Protein AF-A0A2S9FTH8-F1 (afdb_monomer)

pLDDT: mean 85.7, std 14.19, range [55.56, 98.31]

Solvent-accessible surface area (backbone atoms only — not comparable to full-atom values): 4972 Å² total; per-residue (Å²): 132,61,53,73,63,53,25,65,71,33,80,59,36,22,50,49,50,51,51,45,71,75,45,54,38,55,92,77,43,65,55,59,49,13,63,73,72,72,51,52,48,66,57,41,45,49,50,23,23,78,39,71,73,47,45,67,68,60,48,50,54,54,50,30,51,50,53,41,52,51,46,56,71,73,37,86,83,63,52,74,68,58,45,31,54,66,32,48,98

Nearest PDB structures (foldseek):
  2k9s-assembly1_A  TM=8.381E-01  e=6.187E-03  Escherichia coli K-12
  3lsg-assembly3_E  TM=9.116E-01  e=2.337E-02  Fusobacterium nucleatum subsp. nucleatum
  3w6v-assembly1_A  TM=8.930E-01  e=2.610E-02  Streptomyces griseus
  7r3w-assembly4_D  TM=7.865E-01  e=1.101E-01  Salmonella enterica subsp. enterica serovar Typhimurium
  7r3w-assembly3_C  TM=7.955E-01  e=1.535E-01  Salmonella enterica subsp. enterica serovar Typhimurium

Mean predicted aligned error: 7.1 Å

Radius of gyration: 14.2 Å; Cα contacts (8 Å, |Δi|>4): 88; chains: 1; bounding box: 34×16×42 Å

Structure (mmCIF, N/CA/C/O backbone):
data_AF-A0A2S9FTH8-F1
#
_entry.id   AF-A0A2S9FTH8-F1
#
loop_
_atom_site.group_PDB
_atom_site.id
_atom_site.type_symbol
_atom_site.label_atom_id
_atom_site.label_alt_id
_atom_site.label_comp_id
_atom_site.label_asym_id
_atom_site.label_entity_id
_atom_site.label_seq_id
_atom_site.pdbx_PDB_ins_code
_atom_site.Cartn_x
_atom_site.Cartn_y
_atom_site.Cartn_z
_atom_site.occupancy
_atom_site.B_iso_or_equiv
_atom_site.auth_seq_id
_atom_site.auth_comp_id
_atom_site.auth_asym_id
_atom_site.auth_atom_id
_atom_site.pdbx_PDB_model_num
ATOM 1 N N . PRO A 1 1 ? 9.313 -1.945 20.692 1.00 57.97 1 PRO A N 1
ATOM 2 C CA . PRO A 1 1 ? 9.632 -2.510 19.356 1.00 57.97 1 PRO A CA 1
ATOM 3 C C . PRO A 1 1 ? 9.674 -1.395 18.301 1.00 57.97 1 PRO A C 1
ATOM 5 O O . PRO A 1 1 ? 8.945 -0.422 18.472 1.00 57.97 1 PRO A O 1
ATOM 8 N N . PRO A 1 2 ? 10.502 -1.501 17.251 1.00 68.38 2 PRO A N 1
ATOM 9 C CA . PRO A 1 2 ? 10.531 -0.514 16.172 1.00 68.38 2 PRO A CA 1
ATOM 10 C C . PRO A 1 2 ? 9.199 -0.452 15.405 1.00 68.38 2 PRO A C 1
ATOM 12 O O . PRO A 1 2 ? 8.548 -1.483 15.227 1.00 68.38 2 PRO A O 1
ATOM 15 N N . ALA A 1 3 ? 8.815 0.728 14.906 1.00 66.75 3 ALA A N 1
ATOM 16 C CA . ALA A 1 3 ? 7.555 0.932 14.177 1.00 66.75 3 ALA A CA 1
ATOM 17 C C . ALA A 1 3 ? 7.419 0.019 12.941 1.00 66.75 3 ALA A C 1
ATOM 19 O O . ALA A 1 3 ? 6.363 -0.568 12.715 1.00 66.7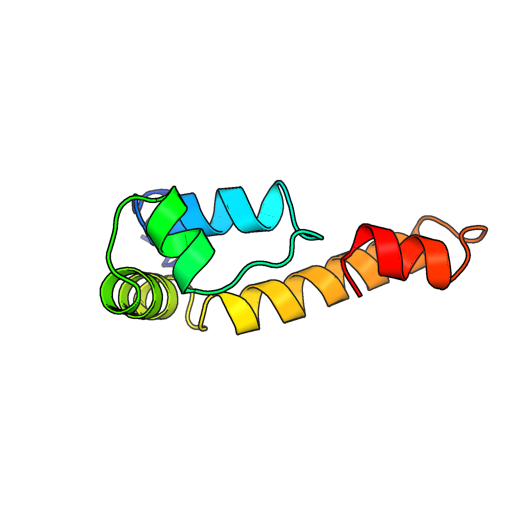5 3 ALA A O 1
ATOM 20 N N . TRP A 1 4 ? 8.523 -0.216 12.221 1.00 66.44 4 TRP A N 1
ATOM 21 C CA . TRP A 1 4 ? 8.570 -1.115 11.061 1.00 66.44 4 TRP A CA 1
ATOM 22 C C . TRP A 1 4 ? 8.236 -2.580 11.401 1.00 66.44 4 TRP A C 1
ATOM 24 O O . TRP A 1 4 ? 7.675 -3.298 10.576 1.00 66.44 4 TRP A O 1
ATOM 34 N N . TRP A 1 5 ? 8.527 -3.027 12.628 1.00 64.94 5 TRP A N 1
ATOM 35 C CA . TRP A 1 5 ? 8.191 -4.376 13.101 1.00 64.94 5 TRP A CA 1
ATOM 36 C C . TRP A 1 5 ? 6.715 -4.490 13.499 1.00 64.94 5 TRP A C 1
ATOM 38 O O . TRP A 1 5 ? 6.090 -5.533 13.314 1.00 64.94 5 TRP A O 1
ATOM 48 N N . ALA A 1 6 ? 6.147 -3.417 14.053 1.00 67.19 6 ALA A N 1
ATOM 49 C CA . ALA A 1 6 ? 4.730 -3.361 14.400 1.00 67.19 6 ALA A CA 1
ATOM 50 C C . ALA A 1 6 ? 3.845 -3.331 13.143 1.00 67.19 6 ALA A C 1
ATOM 52 O O . ALA A 1 6 ? 2.847 -4.045 13.098 1.00 67.19 6 ALA A O 1
ATOM 53 N N . ALA A 1 7 ? 4.253 -2.590 12.107 1.00 68.75 7 ALA A N 1
ATOM 54 C CA . ALA A 1 7 ? 3.540 -2.513 10.833 1.00 68.75 7 ALA A CA 1
ATOM 55 C C . ALA A 1 7 ? 3.398 -3.882 10.144 1.00 68.75 7 ALA A C 1
ATOM 57 O O . ALA A 1 7 ? 2.311 -4.223 9.695 1.00 68.75 7 ALA A O 1
ATOM 58 N N . GLN A 1 8 ? 4.457 -4.703 10.123 1.00 71.38 8 GLN A N 1
ATOM 59 C CA . GLN A 1 8 ? 4.407 -6.037 9.501 1.00 71.38 8 GLN A CA 1
ATOM 60 C C . GLN A 1 8 ? 3.514 -7.047 10.237 1.00 71.38 8 GLN A C 1
ATOM 62 O O . GLN A 1 8 ? 3.113 -8.046 9.647 1.00 71.38 8 GLN A O 1
ATOM 67 N N . ARG A 1 9 ? 3.216 -6.821 11.522 1.00 82.06 9 ARG A N 1
ATOM 68 C CA . ARG A 1 9 ? 2.356 -7.706 12.326 1.00 82.06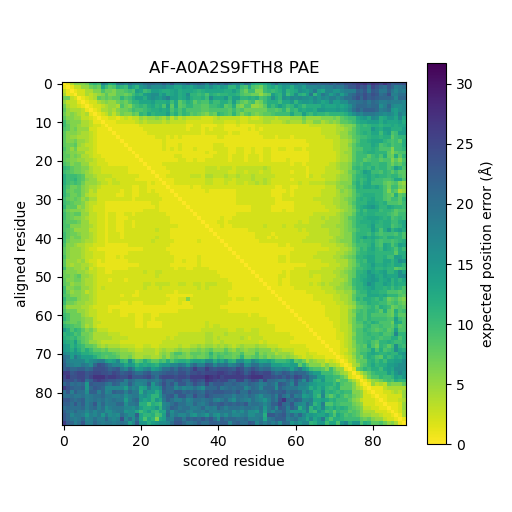 9 ARG A CA 1
ATOM 69 C C . ARG A 1 9 ? 0.927 -7.185 12.479 1.00 82.06 9 ARG A C 1
ATOM 71 O O . ARG A 1 9 ? 0.093 -7.908 13.018 1.00 82.06 9 ARG A O 1
ATOM 78 N N . ASP A 1 10 ? 0.653 -5.953 12.053 1.00 91.81 10 ASP A N 1
ATOM 79 C CA . ASP A 1 10 ? -0.696 -5.393 12.059 1.00 91.81 10 ASP A CA 1
ATOM 80 C C . ASP A 1 10 ? -1.489 -5.966 10.871 1.00 91.81 10 ASP A C 1
ATOM 82 O O . ASP A 1 10 ? -1.025 -5.872 9.734 1.00 91.81 10 ASP A O 1
ATOM 86 N N . PRO A 1 11 ? -2.679 -6.547 11.102 1.00 92.12 11 PRO A N 1
ATOM 87 C CA . PRO A 1 11 ? -3.450 -7.216 10.053 1.00 92.12 11 PRO A CA 1
ATOM 88 C C . PRO A 1 11 ? -4.017 -6.252 9.003 1.00 92.12 11 PRO A C 1
ATOM 90 O O . PRO A 1 11 ? -4.514 -6.697 7.979 1.00 92.12 11 PRO A O 1
ATOM 93 N N . VAL A 1 12 ? -3.976 -4.936 9.234 1.00 95.50 12 VAL A N 1
ATOM 94 C CA . VAL A 1 12 ? -4.444 -3.944 8.260 1.00 95.50 12 VAL A CA 1
ATOM 95 C C . VAL A 1 12 ? -3.262 -3.366 7.492 1.00 95.50 12 VAL A C 1
ATOM 97 O O . VAL A 1 12 ? -3.219 -3.443 6.265 1.00 95.50 12 VAL A O 1
ATOM 100 N N . ALA A 1 13 ? -2.287 -2.793 8.198 1.00 95.50 13 ALA A N 1
ATOM 101 C CA . ALA A 1 13 ? -1.129 -2.171 7.563 1.00 95.50 13 ALA A CA 1
ATOM 102 C C . ALA A 1 13 ? -0.206 -3.211 6.907 1.00 95.50 13 ALA A C 1
ATOM 104 O O . ALA A 1 13 ? 0.256 -2.997 5.787 1.00 95.50 13 ALA A O 1
ATOM 105 N N . GLY A 1 14 ? 0.019 -4.350 7.566 1.00 95.12 14 GLY A N 1
ATOM 106 C CA . GLY A 1 14 ? 0.838 -5.441 7.044 1.00 95.12 14 GLY A CA 1
ATOM 107 C C . GLY A 1 14 ? 0.227 -6.085 5.802 1.00 95.12 14 GLY A C 1
ATOM 108 O O . GLY A 1 14 ? 0.933 -6.334 4.827 1.00 95.12 14 GLY A O 1
ATOM 109 N N . ASP A 1 15 ? -1.088 -6.296 5.785 1.00 96.69 15 ASP A N 1
ATOM 110 C CA . ASP A 1 15 ? -1.785 -6.890 4.638 1.00 96.69 15 ASP A CA 1
ATOM 111 C C . ASP A 1 15 ? -1.777 -5.950 3.432 1.00 96.69 15 ASP A C 1
ATOM 113 O O . ASP A 1 15 ? -1.503 -6.383 2.312 1.00 96.69 15 ASP A O 1
ATOM 117 N N . ALA A 1 16 ? -1.969 -4.649 3.663 1.00 96.62 16 ALA A N 1
ATOM 118 C CA . ALA A 1 16 ? -1.835 -3.637 2.621 1.00 96.62 16 ALA A CA 1
ATOM 119 C C . ALA A 1 16 ? -0.415 -3.584 2.037 1.00 96.62 16 ALA A C 1
ATOM 121 O O . ALA A 1 16 ? -0.267 -3.535 0.817 1.00 96.62 16 ALA A O 1
ATOM 122 N N . LEU A 1 17 ? 0.622 -3.634 2.883 1.00 96.25 17 LEU A N 1
ATOM 123 C CA . LEU A 1 17 ? 2.017 -3.695 2.431 1.00 96.25 17 LEU A CA 1
ATOM 124 C C . LEU A 1 17 ? 2.266 -4.932 1.561 1.00 96.25 17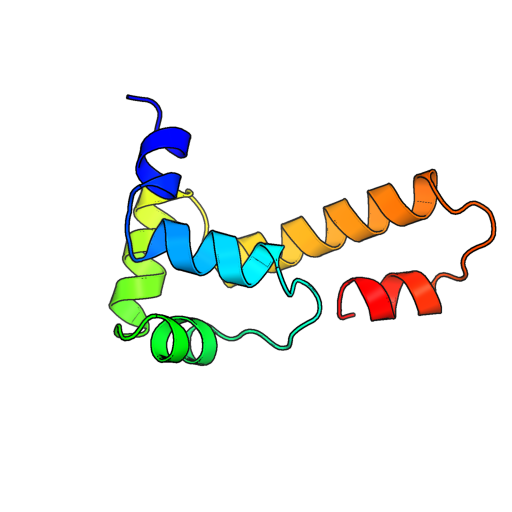 LEU A C 1
ATOM 126 O O . LEU A 1 17 ? 2.833 -4.807 0.478 1.00 96.25 17 LEU A O 1
ATOM 130 N N . ARG A 1 18 ? 1.781 -6.107 1.986 1.00 95.25 18 ARG A N 1
ATOM 131 C CA . ARG A 1 18 ? 1.916 -7.353 1.216 1.00 95.25 18 ARG A CA 1
ATOM 132 C C . ARG A 1 18 ? 1.253 -7.263 -0.157 1.00 95.25 18 ARG A C 1
ATOM 134 O O . ARG A 1 18 ? 1.871 -7.663 -1.137 1.00 95.25 18 ARG A O 1
ATOM 141 N N . LEU A 1 19 ? 0.038 -6.719 -0.245 1.00 96.44 19 LEU A N 1
ATOM 142 C CA . LEU A 1 19 ? -0.661 -6.531 -1.526 1.00 96.44 19 LEU A CA 1
ATOM 143 C C . LEU A 1 19 ? 0.081 -5.552 -2.447 1.00 96.44 19 LEU A C 1
ATOM 145 O O . LEU A 1 19 ? 0.273 -5.837 -3.627 1.00 96.44 19 LEU A O 1
ATOM 149 N N . ILE A 1 20 ? 0.541 -4.425 -1.898 1.00 95.56 20 ILE A N 1
ATOM 150 C CA . ILE A 1 20 ? 1.301 -3.408 -2.638 1.00 95.56 20 ILE A CA 1
ATOM 151 C C . ILE A 1 20 ? 2.610 -3.982 -3.192 1.00 95.56 20 ILE A C 1
ATOM 153 O O . ILE A 1 20 ? 2.971 -3.694 -4.331 1.00 95.56 20 ILE A O 1
ATOM 157 N N . HIS A 1 21 ? 3.331 -4.779 -2.403 1.00 94.25 21 HIS A N 1
ATOM 158 C CA . HIS A 1 21 ? 4.596 -5.380 -2.834 1.00 94.25 21 HIS A CA 1
ATOM 159 C C . HIS A 1 21 ? 4.409 -6.544 -3.802 1.00 94.25 21 HIS A C 1
ATOM 161 O O . HIS A 1 21 ? 5.245 -6.716 -4.682 1.00 94.25 21 HIS A O 1
ATOM 167 N N . ALA A 1 22 ? 3.335 -7.324 -3.657 1.00 93.75 22 ALA A N 1
ATOM 168 C CA . ALA A 1 22 ? 3.036 -8.439 -4.552 1.00 93.75 22 ALA A CA 1
ATOM 169 C C . ALA A 1 22 ? 2.603 -7.960 -5.945 1.00 93.75 22 ALA A C 1
ATOM 171 O O . ALA A 1 22 ? 3.011 -8.536 -6.950 1.00 93.75 22 ALA A O 1
ATOM 172 N N . GLU A 1 23 ? 1.798 -6.897 -6.009 1.00 92.81 23 GLU A N 1
ATOM 173 C CA . GLU A 1 23 ? 1.237 -6.378 -7.258 1.00 92.81 23 GLU A CA 1
ATOM 174 C C . GLU A 1 23 ? 1.472 -4.863 -7.375 1.00 92.81 23 GLU A C 1
ATOM 176 O O . GLU A 1 23 ? 0.515 -4.078 -7.381 1.00 92.81 23 GLU A O 1
ATOM 181 N N . PRO A 1 24 ? 2.738 -4.409 -7.478 1.00 92.12 24 PRO A N 1
ATOM 182 C CA . PRO A 1 24 ? 3.055 -2.986 -7.497 1.00 92.12 24 PRO A CA 1
ATOM 183 C C . PRO A 1 24 ? 2.459 -2.282 -8.716 1.00 92.12 24 PRO A C 1
ATOM 185 O O . PRO A 1 24 ? 2.116 -1.111 -8.610 1.00 92.12 24 PRO A O 1
ATOM 188 N N . ALA A 1 25 ? 2.260 -2.976 -9.842 1.00 90.06 25 ALA A N 1
ATOM 189 C CA . ALA A 1 25 ? 1.687 -2.406 -11.063 1.00 90.06 25 ALA A CA 1
ATOM 190 C C . ALA A 1 25 ? 0.148 -2.298 -11.063 1.00 90.06 25 ALA A C 1
ATOM 192 O O . ALA A 1 25 ? -0.413 -1.605 -11.912 1.00 90.06 25 ALA A O 1
ATOM 193 N N . ALA A 1 26 ? -0.555 -2.947 -10.127 1.00 91.50 26 ALA A N 1
ATOM 194 C CA . ALA A 1 26 ? -2.018 -2.928 -10.102 1.00 91.50 26 ALA A CA 1
ATOM 195 C C . ALA A 1 26 ? -2.569 -1.520 -9.813 1.00 91.50 26 ALA A C 1
ATOM 197 O O . ALA A 1 26 ? -1.958 -0.730 -9.095 1.00 91.50 26 ALA A O 1
ATOM 198 N N . ALA A 1 27 ? -3.747 -1.189 -10.348 1.00 92.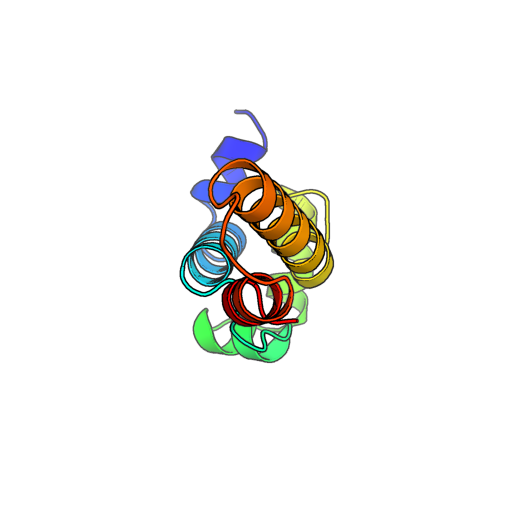62 27 ALA A N 1
ATOM 199 C CA . ALA A 1 27 ? -4.392 0.119 -10.180 1.00 92.62 27 ALA A CA 1
ATOM 200 C C . ALA A 1 27 ? -5.014 0.293 -8.777 1.00 92.62 27 ALA A C 1
ATOM 202 O O . ALA A 1 27 ? -6.222 0.487 -8.623 1.00 92.62 27 ALA A O 1
ATOM 203 N N . TRP A 1 28 ? -4.190 0.183 -7.734 1.00 97.06 28 TRP A N 1
ATOM 204 C CA . TRP A 1 28 ? -4.636 0.260 -6.352 1.00 97.06 28 TRP A CA 1
ATOM 205 C C . TRP A 1 28 ? -5.252 1.619 -6.028 1.00 97.06 28 TRP A C 1
ATOM 207 O O . TRP A 1 28 ? -4.682 2.680 -6.274 1.00 97.06 28 TRP A O 1
ATOM 217 N N . THR A 1 29 ? -6.410 1.562 -5.378 1.00 97.12 29 THR A N 1
ATOM 218 C CA . THR A 1 29 ? -7.010 2.688 -4.664 1.00 97.12 29 THR A CA 1
ATOM 219 C C . THR A 1 29 ? -7.111 2.330 -3.186 1.00 97.12 29 THR A C 1
ATOM 221 O O . THR A 1 29 ? -7.072 1.155 -2.817 1.00 97.12 29 THR A O 1
ATOM 224 N N . VAL A 1 30 ? -7.311 3.329 -2.319 1.00 96.88 30 VAL A N 1
ATOM 225 C CA . VAL A 1 30 ? -7.586 3.063 -0.895 1.00 96.88 30 VAL A CA 1
ATOM 226 C C . VAL A 1 30 ? -8.836 2.188 -0.731 1.00 96.88 30 VAL A C 1
ATOM 228 O O . VAL A 1 30 ? -8.868 1.359 0.169 1.00 96.88 30 VAL A O 1
ATOM 231 N N . SER A 1 31 ? -9.840 2.333 -1.608 1.00 97.62 31 SER A N 1
ATOM 232 C CA . SER A 1 31 ? -11.020 1.456 -1.605 1.00 97.62 31 SER A CA 1
ATOM 233 C C . SER A 1 31 ? -10.648 0.023 -1.938 1.00 97.62 31 SER A C 1
ATOM 235 O O . SER A 1 31 ? -10.886 -0.851 -1.123 1.00 97.62 31 SER A O 1
ATOM 237 N N . ALA A 1 32 ? -9.981 -0.204 -3.070 1.00 97.88 32 ALA A N 1
ATOM 238 C CA . ALA A 1 32 ? -9.651 -1.551 -3.525 1.00 97.88 32 ALA A CA 1
ATOM 239 C C . ALA A 1 32 ? -8.783 -2.318 -2.512 1.00 97.88 32 ALA A C 1
ATOM 241 O O . ALA A 1 32 ? -9.001 -3.506 -2.286 1.00 97.88 32 ALA A O 1
ATOM 242 N N . LEU A 1 33 ? -7.837 -1.635 -1.859 1.00 97.69 33 LEU A N 1
ATOM 243 C CA . LEU A 1 33 ? -7.048 -2.224 -0.775 1.00 97.69 33 LEU A CA 1
ATOM 244 C C . LEU A 1 33 ? -7.920 -2.546 0.447 1.00 97.69 33 LEU A C 1
ATOM 246 O O . LEU A 1 33 ? -7.838 -3.643 0.989 1.00 97.69 33 LEU A O 1
ATOM 250 N N . ALA A 1 34 ? -8.767 -1.608 0.875 1.00 97.62 34 ALA A N 1
ATOM 251 C CA . ALA A 1 34 ? -9.642 -1.793 2.030 1.00 97.62 34 ALA A CA 1
ATOM 252 C C . ALA A 1 34 ? -10.648 -2.936 1.809 1.00 97.62 34 ALA A C 1
ATOM 254 O O . ALA A 1 34 ? -10.823 -3.774 2.693 1.00 97.62 34 ALA A O 1
ATOM 255 N N . ASP A 1 35 ? -11.215 -3.023 0.605 1.00 97.94 35 ASP A N 1
ATOM 256 C CA . ASP A 1 35 ? -12.134 -4.078 0.180 1.00 97.94 35 ASP A CA 1
ATOM 257 C C . ASP A 1 35 ? -11.438 -5.448 0.181 1.00 97.94 35 ASP A C 1
ATOM 259 O O . ASP A 1 35 ? -12.007 -6.437 0.641 1.00 97.94 35 ASP A O 1
ATOM 263 N N . ARG A 1 36 ? -10.174 -5.512 -0.265 1.00 96.56 36 ARG A N 1
ATOM 264 C CA . ARG A 1 36 ? -9.386 -6.755 -0.273 1.00 96.56 36 ARG A CA 1
ATOM 265 C C . ARG A 1 36 ? -9.020 -7.243 1.131 1.00 96.56 36 ARG A C 1
ATOM 267 O O . ARG A 1 36 ? -8.942 -8.450 1.340 1.00 96.56 36 ARG A O 1
ATOM 274 N N . ILE A 1 37 ? -8.798 -6.317 2.063 1.00 96.69 37 ILE A N 1
ATOM 275 C CA . ILE A 1 37 ? -8.435 -6.597 3.464 1.00 96.69 37 ILE A CA 1
ATOM 276 C C . ILE A 1 37 ? -9.687 -6.844 4.328 1.00 96.69 37 ILE A C 1
ATOM 278 O O . ILE A 1 37 ? -9.604 -7.490 5.369 1.00 96.69 37 ILE A O 1
ATOM 282 N N . GLY A 1 38 ? -10.860 -6.361 3.906 1.00 97.50 38 GL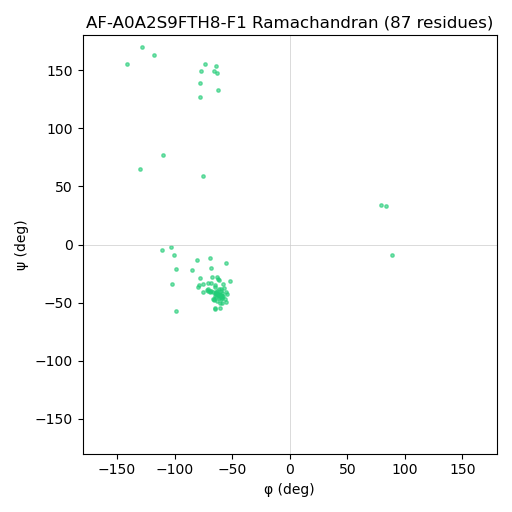Y A N 1
ATOM 283 C CA . GLY A 1 38 ? -12.113 -6.491 4.653 1.00 97.50 38 GLY A CA 1
ATOM 284 C C . GLY A 1 38 ? -12.298 -5.424 5.737 1.00 97.50 38 GLY A C 1
ATOM 285 O O . GLY A 1 38 ? -12.883 -5.696 6.785 1.00 97.50 38 GLY A O 1
ATOM 286 N N . VAL A 1 39 ? -11.795 -4.207 5.509 1.00 98.12 39 VAL A N 1
ATOM 287 C CA . VAL A 1 39 ? -11.933 -3.065 6.432 1.00 98.12 39 VAL A CA 1
ATOM 288 C C . VAL A 1 39 ? -12.479 -1.833 5.719 1.00 98.12 39 VAL A C 1
ATOM 290 O O . VAL A 1 39 ? -12.563 -1.782 4.498 1.00 98.12 39 VAL A O 1
ATOM 293 N N . SER A 1 40 ? -12.846 -0.796 6.473 1.00 98.31 40 SER A N 1
ATOM 294 C CA . SER A 1 40 ? -13.248 0.474 5.864 1.00 98.31 40 SER A CA 1
ATOM 295 C C . SER A 1 40 ? -12.047 1.252 5.298 1.00 98.31 40 SER A C 1
ATOM 297 O O . SER A 1 40 ? -10.920 1.143 5.794 1.00 98.31 40 SER A O 1
ATOM 299 N N . ARG A 1 41 ? -12.301 2.129 4.314 1.00 98.06 41 ARG A N 1
ATOM 300 C CA . ARG A 1 41 ? -11.289 3.044 3.746 1.00 98.06 41 ARG A CA 1
ATOM 301 C C . ARG A 1 41 ? -10.598 3.906 4.804 1.00 98.06 41 ARG A C 1
ATOM 303 O O . ARG A 1 41 ? -9.385 4.089 4.749 1.00 98.06 41 ARG A O 1
ATOM 310 N N . SER A 1 42 ? -11.361 4.439 5.760 1.00 97.44 42 SER A N 1
ATOM 311 C CA . SER A 1 42 ? -10.824 5.290 6.827 1.00 97.44 42 SER A CA 1
ATOM 312 C C . SER A 1 42 ? -10.001 4.485 7.831 1.00 97.44 42 SER A C 1
ATOM 314 O O . SER A 1 42 ? -8.947 4.957 8.255 1.00 97.44 42 SER A O 1
ATOM 316 N N . THR A 1 43 ? -10.425 3.258 8.158 1.00 97.62 43 THR A N 1
ATOM 317 C CA . THR A 1 43 ? -9.650 2.328 8.993 1.00 97.62 43 THR A CA 1
ATOM 318 C C . THR A 1 43 ? -8.293 2.042 8.364 1.00 97.62 43 THR A C 1
ATOM 320 O O . THR A 1 43 ? -7.278 2.191 9.043 1.00 97.62 43 THR A O 1
ATOM 323 N N . LEU A 1 44 ? -8.271 1.686 7.074 1.00 98.12 44 LEU A N 1
ATOM 324 C CA . LEU A 1 44 ? -7.032 1.423 6.348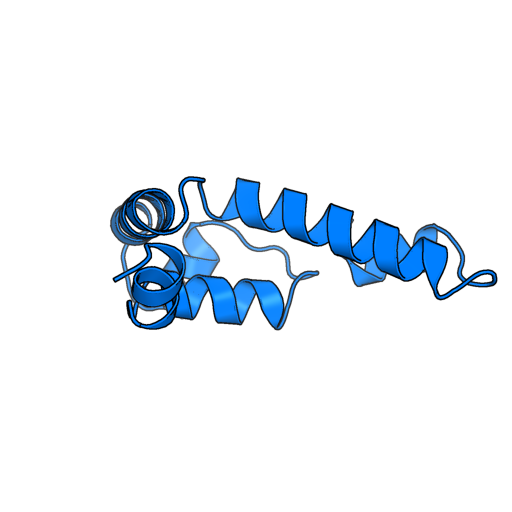 1.00 98.12 44 LEU A CA 1
ATOM 325 C C . LEU A 1 44 ? -6.126 2.657 6.327 1.00 98.12 44 LEU A C 1
ATOM 327 O O . LEU A 1 44 ? -4.979 2.574 6.759 1.00 98.12 44 LEU A O 1
ATOM 331 N N . ALA A 1 45 ? -6.635 3.803 5.865 1.00 97.06 45 ALA A N 1
ATOM 332 C CA . ALA A 1 45 ? -5.834 5.018 5.731 1.00 97.06 45 ALA A CA 1
ATOM 333 C C . ALA A 1 45 ? -5.211 5.446 7.068 1.00 97.06 45 ALA A C 1
ATOM 335 O O . ALA A 1 45 ? -4.018 5.752 7.120 1.00 97.06 45 ALA A O 1
ATOM 336 N N . LYS A 1 46 ? -5.998 5.412 8.151 1.00 96.94 46 LYS A N 1
ATOM 337 C CA . LYS A 1 46 ? -5.531 5.756 9.495 1.00 96.94 46 LYS A CA 1
ATOM 338 C C . LYS A 1 46 ? -4.475 4.775 9.996 1.00 96.94 46 LYS A C 1
ATOM 340 O O . LYS A 1 46 ? -3.379 5.200 10.330 1.00 96.94 46 LYS A O 1
ATOM 345 N N . ARG A 1 47 ? -4.780 3.472 10.024 1.00 95.81 47 ARG A N 1
ATOM 346 C CA . ARG A 1 47 ? -3.866 2.448 10.562 1.00 95.81 47 ARG A CA 1
ATOM 347 C C . ARG A 1 47 ? -2.551 2.392 9.803 1.00 95.81 47 ARG A C 1
ATOM 349 O O . ARG A 1 47 ? -1.497 2.31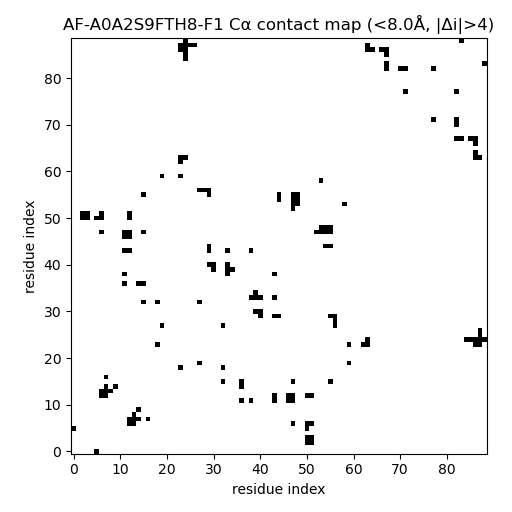7 10.423 1.00 95.81 47 ARG A O 1
ATOM 356 N N . PHE A 1 48 ? -2.622 2.456 8.477 1.00 96.75 48 PHE A N 1
ATOM 357 C CA . PHE A 1 48 ? -1.436 2.448 7.638 1.00 96.75 48 PHE A CA 1
ATOM 358 C C . PHE A 1 48 ? -0.570 3.681 7.910 1.00 96.75 48 PHE A C 1
ATOM 360 O O . PHE A 1 48 ? 0.614 3.530 8.178 1.00 96.75 48 PHE A O 1
ATOM 367 N N . THR A 1 49 ? -1.155 4.883 7.934 1.00 96.38 49 THR A N 1
ATOM 368 C CA . THR A 1 49 ? -0.396 6.115 8.212 1.00 96.38 49 THR A CA 1
ATOM 369 C C . THR A 1 49 ? 0.192 6.112 9.625 1.00 96.38 49 THR A C 1
ATOM 371 O O . THR A 1 49 ? 1.360 6.447 9.791 1.00 96.38 49 THR A O 1
ATOM 374 N N . ASP A 1 50 ? -0.573 5.673 10.629 1.00 95.25 50 ASP A N 1
ATOM 375 C CA . ASP A 1 50 ? -0.129 5.617 12.028 1.00 95.25 50 ASP A CA 1
ATOM 376 C C . ASP A 1 50 ? 1.083 4.669 12.213 1.00 95.25 50 ASP A C 1
ATOM 378 O O . ASP A 1 50 ? 1.912 4.898 13.093 1.00 95.25 50 ASP A O 1
ATOM 382 N N . LEU A 1 51 ? 1.207 3.611 11.397 1.00 94.81 51 LEU A N 1
ATOM 383 C CA . LEU A 1 51 ? 2.265 2.594 11.523 1.00 94.81 51 LEU A CA 1
ATOM 384 C C . LEU A 1 51 ? 3.419 2.741 10.519 1.00 94.81 51 LEU A C 1
ATOM 386 O O . LEU A 1 51 ? 4.559 2.417 10.852 1.00 94.81 51 LEU A O 1
ATOM 390 N N . VAL A 1 52 ? 3.135 3.198 9.299 1.00 93.06 52 VAL A N 1
ATOM 391 C CA . VAL A 1 52 ? 4.102 3.332 8.193 1.00 93.06 52 VAL A CA 1
ATOM 392 C C . VAL A 1 52 ? 4.618 4.771 8.070 1.00 93.06 52 VAL A C 1
ATOM 394 O O . VAL A 1 52 ? 5.702 4.989 7.537 1.00 93.06 52 VAL A O 1
ATOM 397 N N . GLY A 1 53 ? 3.884 5.752 8.603 1.00 94.88 53 GLY A N 1
ATOM 398 C CA . GLY A 1 53 ? 4.246 7.174 8.597 1.00 94.88 53 GLY A CA 1
ATOM 399 C C . GLY A 1 53 ? 3.771 7.950 7.365 1.00 94.88 53 GLY A C 1
ATOM 400 O O . GLY A 1 53 ? 3.842 9.175 7.356 1.00 94.88 53 GLY A O 1
ATOM 401 N N . GLU A 1 54 ? 3.252 7.268 6.341 1.00 95.62 54 GLU A N 1
ATOM 402 C CA . GLU A 1 54 ? 2.720 7.880 5.120 1.00 95.62 54 GLU A CA 1
ATOM 403 C C . GLU A 1 54 ? 1.459 7.146 4.626 1.00 95.62 54 GLU A C 1
ATOM 405 O O . GLU A 1 54 ? 1.289 5.966 4.934 1.00 95.62 54 GLU A O 1
ATOM 410 N N . PRO A 1 55 ? 0.561 7.799 3.863 1.00 96.75 55 PRO A N 1
ATOM 411 C CA . PRO A 1 55 ? -0.629 7.144 3.319 1.00 96.75 55 PRO A CA 1
ATOM 412 C C . PRO A 1 55 ? -0.307 6.017 2.317 1.00 96.75 55 PRO A C 1
ATOM 414 O O . PRO A 1 55 ? 0.691 6.108 1.597 1.00 96.75 55 PRO A O 1
ATOM 417 N N . PRO A 1 56 ? -1.196 5.012 2.149 1.00 95.38 56 PRO A N 1
ATOM 418 C CA . PRO A 1 56 ? -0.939 3.847 1.292 1.00 95.38 56 PRO A CA 1
ATOM 419 C C . PRO A 1 56 ? -0.579 4.175 -0.165 1.00 95.38 56 PRO A C 1
ATOM 421 O O . PRO A 1 56 ? 0.313 3.558 -0.738 1.00 95.38 56 PRO A O 1
ATOM 424 N N . LEU A 1 57 ? -1.256 5.152 -0.784 1.00 96.75 57 LEU A N 1
ATOM 425 C CA . LEU A 1 57 ? -1.003 5.502 -2.190 1.00 96.75 57 LEU A CA 1
ATOM 426 C C . LEU A 1 57 ? 0.262 6.353 -2.372 1.00 96.75 57 LEU A C 1
ATOM 428 O O . LEU A 1 57 ? 0.927 6.245 -3.404 1.00 96.75 57 LEU A O 1
ATOM 432 N N . THR A 1 58 ? 0.634 7.142 -1.361 1.00 97.00 58 THR A N 1
ATOM 433 C CA . THR A 1 58 ? 1.926 7.841 -1.329 1.00 97.00 58 THR A CA 1
ATOM 434 C C . THR A 1 58 ? 3.061 6.824 -1.245 1.00 97.00 58 THR A C 1
ATOM 436 O O . THR A 1 58 ? 3.977 6.860 -2.068 1.00 97.00 58 THR A O 1
ATOM 439 N N . TYR A 1 59 ? 2.931 5.850 -0.335 1.00 96.81 59 TYR A N 1
ATOM 440 C CA . TYR A 1 59 ? 3.863 4.731 -0.211 1.00 96.81 59 TYR A CA 1
ATOM 441 C C . TYR A 1 59 ? 4.011 3.966 -1.533 1.00 96.81 59 TYR A C 1
ATOM 443 O O . TYR A 1 59 ? 5.128 3.757 -2.004 1.00 96.81 59 TYR A O 1
ATOM 451 N N . LEU A 1 60 ? 2.891 3.590 -2.167 1.00 95.62 60 LEU A N 1
ATOM 452 C CA . LEU A 1 60 ? 2.891 2.872 -3.447 1.00 95.62 60 LEU A CA 1
ATOM 453 C C . LEU A 1 60 ? 3.606 3.660 -4.550 1.00 95.62 60 LEU A C 1
ATOM 455 O O . LEU A 1 60 ? 4.417 3.094 -5.275 1.00 95.62 60 LEU A O 1
ATOM 459 N N . THR A 1 61 ? 3.343 4.962 -4.663 1.00 94.81 61 THR A N 1
ATOM 460 C CA . THR A 1 61 ? 3.996 5.820 -5.665 1.00 94.81 61 THR A CA 1
ATOM 461 C C . THR A 1 61 ? 5.512 5.824 -5.477 1.00 94.81 61 THR A C 1
ATOM 463 O O . THR A 1 61 ? 6.263 5.611 -6.429 1.00 94.81 61 THR A O 1
ATOM 466 N N . ARG A 1 62 ? 5.974 6.002 -4.234 1.00 94.75 62 ARG A N 1
ATOM 467 C CA . ARG A 1 62 ? 7.403 5.964 -3.904 1.00 94.75 62 ARG A CA 1
ATOM 468 C C . ARG A 1 62 ? 8.013 4.595 -4.202 1.00 94.75 62 ARG A C 1
ATOM 470 O O . ARG A 1 62 ? 9.091 4.528 -4.782 1.00 94.75 62 ARG A O 1
ATOM 477 N N . TRP A 1 63 ? 7.311 3.518 -3.853 1.00 94.19 63 TRP A N 1
ATOM 478 C CA . TRP A 1 63 ? 7.753 2.149 -4.113 1.00 94.19 63 TRP A CA 1
ATOM 479 C C . TRP A 1 63 ? 7.918 1.859 -5.609 1.00 94.19 63 TRP A C 1
ATOM 481 O O . TRP A 1 63 ? 8.942 1.317 -6.017 1.00 94.19 63 TRP A O 1
ATOM 491 N N . ARG A 1 64 ? 6.968 2.291 -6.446 1.00 92.69 64 ARG A N 1
ATOM 492 C CA . ARG A 1 64 ? 7.061 2.163 -7.910 1.00 92.69 64 ARG A CA 1
ATOM 493 C C . ARG A 1 64 ? 8.270 2.886 -8.485 1.00 92.69 64 ARG A C 1
ATOM 495 O O . ARG A 1 64 ? 8.925 2.353 -9.372 1.00 92.69 64 ARG A O 1
ATOM 502 N N . MET A 1 65 ? 8.583 4.073 -7.971 1.00 90.25 65 MET A N 1
ATOM 503 C CA . MET A 1 65 ? 9.770 4.822 -8.389 1.00 90.25 65 MET A CA 1
ATOM 504 C C . MET A 1 65 ? 11.067 4.117 -7.986 1.00 90.25 65 MET A C 1
ATOM 506 O O . MET A 1 65 ? 11.996 4.074 -8.788 1.00 90.25 65 MET A O 1
ATOM 510 N N . THR A 1 66 ? 11.128 3.539 -6.782 1.00 89.62 66 THR A N 1
ATOM 511 C CA . THR A 1 66 ? 12.269 2.713 -6.356 1.00 89.62 66 THR A CA 1
ATOM 512 C C . THR A 1 66 ? 12.443 1.511 -7.279 1.00 89.62 66 THR A C 1
ATOM 514 O O . THR A 1 66 ? 13.519 1.343 -7.840 1.00 89.62 66 THR A O 1
ATOM 517 N N . LEU A 1 67 ? 11.372 0.755 -7.541 1.00 87.88 67 LEU A N 1
ATOM 518 C CA . LEU A 1 67 ? 11.420 -0.377 -8.469 1.00 87.88 67 LEU A CA 1
ATOM 519 C C . LEU A 1 67 ? 11.843 0.042 -9.882 1.00 87.88 67 LEU A C 1
ATOM 521 O O . LEU A 1 67 ? 12.637 -0.644 -10.515 1.00 87.88 67 LEU A O 1
ATOM 525 N N . ALA A 1 68 ? 11.340 1.171 -10.387 1.00 83.94 68 ALA A N 1
ATOM 526 C CA . ALA A 1 68 ? 11.718 1.668 -11.706 1.00 83.94 68 ALA A CA 1
ATOM 527 C C . ALA A 1 68 ? 13.209 2.027 -11.765 1.00 83.94 68 ALA A C 1
ATOM 529 O O . ALA A 1 68 ? 13.873 1.726 -12.755 1.00 83.94 68 ALA A O 1
ATOM 530 N N . ALA A 1 69 ? 13.740 2.646 -10.706 1.00 82.94 69 ALA A N 1
ATOM 531 C CA . ALA A 1 69 ? 15.159 2.962 -10.597 1.00 82.94 69 ALA A CA 1
ATOM 532 C C . ALA A 1 69 ? 16.023 1.693 -10.543 1.00 82.94 69 ALA A C 1
ATOM 534 O O . ALA A 1 69 ? 17.013 1.613 -11.268 1.00 82.94 69 ALA A O 1
ATOM 535 N N . ASP A 1 70 ? 15.622 0.691 -9.758 1.00 82.25 70 ASP A N 1
ATOM 536 C CA . ASP A 1 70 ? 16.331 -0.589 -9.661 1.00 82.25 70 ASP A CA 1
ATOM 537 C C . ASP A 1 70 ? 16.353 -1.306 -11.024 1.00 82.25 70 ASP A C 1
ATOM 539 O O . ASP A 1 70 ? 17.412 -1.704 -11.512 1.00 82.25 70 ASP A O 1
ATOM 543 N N . LEU A 1 71 ? 15.209 -1.356 -11.716 1.00 79.06 71 LEU A N 1
ATOM 544 C CA . LEU A 1 71 ? 15.097 -1.936 -13.058 1.00 79.06 71 LEU A CA 1
ATOM 545 C C . LEU A 1 71 ? 15.963 -1.207 -14.097 1.00 79.06 71 LEU A C 1
ATOM 547 O O . LEU A 1 71 ? 16.560 -1.860 -14.951 1.00 79.06 71 LEU A O 1
ATOM 551 N N . LEU A 1 72 ? 16.070 0.124 -14.023 1.00 77.00 72 LEU A N 1
ATOM 552 C CA . LEU A 1 72 ? 16.948 0.911 -14.901 1.00 77.00 72 LEU A CA 1
ATOM 553 C C . LEU A 1 72 ? 18.433 0.585 -14.682 1.00 77.00 72 LEU A C 1
ATOM 555 O O . LEU A 1 72 ? 19.217 0.611 -15.632 1.00 77.00 72 LEU A O 1
ATOM 559 N N . VAL A 1 73 ? 18.828 0.292 -13.442 1.00 76.25 73 VAL A N 1
ATOM 560 C CA . VAL A 1 73 ? 20.211 -0.067 -13.098 1.00 76.25 73 VAL A CA 1
ATOM 561 C C . VAL A 1 73 ? 20.533 -1.497 -13.540 1.00 76.25 73 VAL A C 1
ATOM 563 O O . VAL A 1 73 ? 21.618 -1.744 -14.074 1.00 76.25 73 VAL A O 1
ATOM 566 N N . GLU A 1 74 ? 19.598 -2.428 -13.351 1.00 69.00 74 GLU A N 1
ATOM 567 C CA . GLU A 1 74 ? 19.793 -3.854 -13.634 1.00 69.00 74 GLU A CA 1
ATOM 568 C C . GLU A 1 74 ? 19.646 -4.203 -15.123 1.00 69.00 74 GLU A C 1
ATOM 570 O O . GLU A 1 74 ? 20.393 -5.035 -15.644 1.00 69.00 74 GLU A O 1
ATOM 575 N N . GLN A 1 75 ? 18.730 -3.551 -15.844 1.00 62.25 75 GLN A N 1
ATOM 576 C CA . GLN A 1 75 ? 18.419 -3.864 -17.239 1.00 62.25 75 GLN A CA 1
ATOM 577 C C . GLN A 1 75 ? 18.896 -2.757 -18.184 1.00 62.25 75 GLN A C 1
ATOM 579 O O . GLN A 1 75 ? 18.105 -2.006 -18.747 1.00 62.25 75 GLN A O 1
ATOM 584 N N . ARG A 1 76 ? 20.210 -2.714 -18.454 1.00 57.09 76 ARG A N 1
ATOM 585 C CA . ARG A 1 76 ? 20.823 -1.779 -19.430 1.00 57.09 76 ARG A CA 1
ATOM 586 C C . ARG A 1 76 ? 20.234 -1.847 -20.851 1.00 57.09 76 ARG A C 1
ATOM 588 O O . ARG A 1 76 ? 20.502 -0.953 -21.647 1.00 57.09 76 ARG A O 1
ATOM 595 N N . ALA A 1 77 ? 19.491 -2.907 -21.175 1.00 57.81 77 ALA A N 1
ATOM 596 C CA . ALA A 1 77 ? 18.861 -3.132 -22.476 1.00 57.81 77 ALA A CA 1
ATOM 597 C C . ALA A 1 77 ? 17.322 -3.034 -22.457 1.00 57.81 77 ALA A C 1
ATOM 599 O O . ALA A 1 77 ? 16.719 -3.130 -23.524 1.00 57.81 77 ALA A O 1
ATOM 600 N N . ALA A 1 78 ? 16.683 -2.854 -21.292 1.00 59.66 78 ALA A N 1
ATOM 601 C CA . AL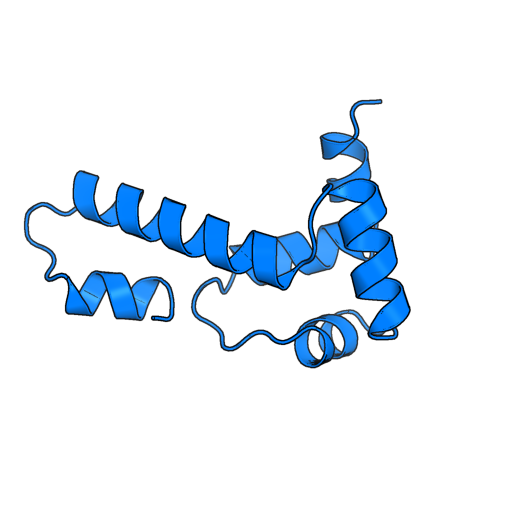A A 1 78 ? 15.234 -2.680 -21.228 1.00 59.66 78 ALA A CA 1
ATOM 602 C C . ALA A 1 78 ? 14.846 -1.260 -21.630 1.00 59.66 78 ALA A C 1
ATOM 604 O O . ALA A 1 78 ? 15.483 -0.273 -21.255 1.00 59.66 78 ALA A O 1
ATOM 605 N N . THR A 1 79 ? 13.776 -1.150 -22.403 1.00 63.75 79 THR A N 1
ATOM 606 C CA . THR A 1 79 ? 13.250 0.147 -22.818 1.00 63.75 79 THR A CA 1
ATOM 607 C C . THR A 1 79 ? 12.478 0.798 -21.667 1.00 63.75 79 THR A C 1
ATOM 609 O O . THR A 1 79 ? 11.833 0.126 -20.862 1.00 63.75 79 THR A O 1
ATOM 612 N N . MET A 1 80 ? 12.468 2.135 -21.605 1.00 60.38 80 MET A N 1
ATOM 613 C CA . MET A 1 80 ? 11.687 2.890 -20.606 1.00 60.38 80 MET A CA 1
ATOM 614 C C . MET A 1 80 ? 10.204 2.476 -20.556 1.00 60.38 80 MET A C 1
ATOM 616 O O . MET A 1 80 ? 9.596 2.515 -19.491 1.00 60.38 80 MET A O 1
ATOM 620 N N . ALA A 1 81 ? 9.627 2.050 -21.686 1.00 64.25 81 ALA A N 1
ATOM 621 C CA . ALA A 1 81 ? 8.239 1.596 -21.769 1.00 64.25 81 ALA A CA 1
ATOM 622 C C . ALA A 1 81 ? 7.997 0.238 -21.082 1.00 64.25 81 ALA A C 1
ATOM 624 O O . ALA A 1 81 ? 6.923 0.014 -20.526 1.00 64.25 81 ALA A O 1
ATOM 625 N N . GLU A 1 82 ? 8.978 -0.666 -21.103 1.00 64.62 82 GLU A N 1
ATOM 626 C CA . GLU A 1 82 ? 8.896 -1.959 -20.410 1.00 64.62 82 GLU A CA 1
ATOM 627 C C . GLU A 1 82 ? 8.992 -1.773 -18.899 1.00 64.62 82 GLU A C 1
ATOM 629 O O . GLU A 1 82 ? 8.227 -2.380 -18.149 1.00 64.62 82 GLU A O 1
ATOM 634 N N . ILE A 1 83 ? 9.859 -0.857 -18.465 1.00 62.88 83 ILE A N 1
ATOM 635 C CA . ILE A 1 83 ? 10.023 -0.507 -17.054 1.00 62.88 83 ILE A CA 1
ATOM 636 C C . ILE A 1 83 ? 8.757 0.174 -16.523 1.00 62.88 83 ILE A C 1
ATOM 638 O O . ILE A 1 83 ? 8.243 -0.243 -15.489 1.00 62.88 83 ILE A O 1
ATOM 642 N N . ALA A 1 84 ? 8.194 1.146 -17.253 1.00 65.75 84 ALA A N 1
ATOM 643 C CA . ALA A 1 84 ? 6.946 1.817 -16.876 1.00 65.75 84 ALA A CA 1
ATOM 644 C C . ALA A 1 84 ? 5.788 0.822 -16.689 1.00 65.75 84 ALA A C 1
ATOM 646 O O . ALA A 1 84 ? 5.132 0.816 -15.646 1.00 65.75 84 ALA A O 1
ATOM 647 N N . ARG A 1 85 ? 5.619 -0.109 -17.638 1.00 67.94 85 ARG A N 1
ATOM 648 C CA . ARG A 1 85 ? 4.580 -1.144 -17.562 1.00 67.94 85 ARG A CA 1
ATOM 649 C C . ARG A 1 85 ? 4.794 -2.102 -16.386 1.00 67.94 85 ARG A C 1
ATOM 651 O O . ARG A 1 85 ? 3.821 -2.507 -15.756 1.00 67.94 85 ARG A O 1
ATOM 658 N N . ALA A 1 86 ? 6.045 -2.441 -16.069 1.00 62.12 86 ALA A N 1
ATOM 659 C CA . ALA A 1 86 ? 6.384 -3.308 -14.941 1.00 62.12 86 ALA A CA 1
ATOM 660 C C . ALA A 1 86 ? 6.086 -2.664 -13.575 1.00 62.12 86 ALA A C 1
ATOM 662 O O . ALA A 1 86 ? 5.786 -3.377 -12.618 1.00 62.12 86 ALA A O 1
ATOM 663 N N . VAL A 1 87 ? 6.123 -1.330 -13.483 1.00 69.69 87 VAL A N 1
ATOM 664 C CA . VAL A 1 87 ? 5.823 -0.596 -12.241 1.00 69.69 87 VAL A CA 1
ATOM 665 C C . VAL A 1 87 ? 4.436 0.056 -12.220 1.00 69.69 87 VAL A C 1
ATOM 667 O O . VAL A 1 87 ? 4.049 0.622 -11.202 1.00 69.69 87 VAL A O 1
ATOM 670 N N . GLY A 1 88 ? 3.653 -0.048 -13.296 1.00 57.94 88 GLY A N 1
ATOM 671 C CA . GLY A 1 88 ? 2.282 0.471 -13.368 1.00 57.94 88 GLY A CA 1
ATOM 672 C C . GLY A 1 88 ? 2.171 1.977 -13.617 1.00 57.94 88 GLY A C 1
ATOM 673 O O . GLY A 1 88 ? 1.259 2.605 -13.066 1.00 57.94 88 GLY A O 1
ATOM 674 N N . TYR A 1 89 ? 3.099 2.536 -14.402 1.00 55.56 89 TYR A N 1
ATOM 675 C CA . TYR A 1 89 ? 2.980 3.844 -15.061 1.00 55.56 89 TYR A CA 1
ATOM 676 C C . TYR 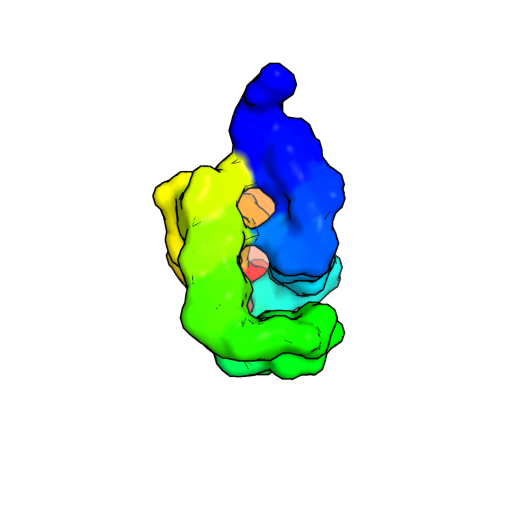A 1 89 ? 2.545 3.689 -16.522 1.00 55.56 89 TYR A C 1
ATOM 678 O O . TYR A 1 89 ? 2.926 2.677 -17.157 1.00 55.56 89 TYR A O 1
#

Foldseek 3Di:
DDLQVVQCPDLQSVQLVVVCVVCLQDPDDLVVSCVVSVHDSVVNQVVNCVRVVHGSVVVSVVVLVVQLVVCVVVCVPDDSVVSCNSRND

Secondary structure (DSSP, 8-state):
--HHHHHHHSTTHHHHHHHHHH-TTS---HHHHHHHHTS-HHHHHHHHHHHHSS-HHHHHHHHHHHHHHHHHHH-TT--HHHHHHHHT-

Sequence (89 aa):
PPAWWAAQRDPVAGDALRLIHAEPAAAWTVSALADRIGVSRSTLAKRFTDLVGEPPLTYLTRWRMTLAADLLVEQRAATMAEIARAVGY